Protein AF-A0A485N8M5-F1 (afdb_monomer_lite)

Organism: Lynx pardinus (NCBI:txid191816)

Foldseek 3Di:
DDDDPPQKAWQEKDKDFDDPPFGAIKIWTWIFDDPPPGTWIKIWIFTDGDPPCRPVVVRRRVRIDIDTDPDRDNYDDDDDPPPPPDPDDDPPDDPPDDDDD

InterPro domains:
  IPR029982 Kaptin [PTHR15435] (3-85)

Structure (mmCIF, N/CA/C/O backbone):
data_AF-A0A485N8M5-F1
#
_entry.id   AF-A0A485N8M5-F1
#
loop_
_atom_site.group_PDB
_atom_site.id
_atom_site.type_symbol
_atom_site.label_atom_id
_atom_site.label_alt_id
_atom_site.label_comp_id
_atom_site.label_asym_id
_atom_site.label_entity_id
_atom_site.label_seq_id
_atom_site.pdbx_PDB_ins_code
_atom_site.Cartn_x
_atom_site.Cartn_y
_atom_site.Cartn_z
_atom_site.occupancy
_atom_site.B_iso_or_equiv
_atom_site.auth_seq_id
_atom_site.auth_comp_id
_atom_site.auth_asym_id
_atom_site.auth_atom_id
_atom_site.pdbx_PDB_model_num
ATOM 1 N N . SER A 1 1 ? -14.735 4.550 -8.897 1.00 49.50 1 SER A N 1
ATOM 2 C CA . SER A 1 1 ? -14.122 3.365 -9.526 1.00 49.50 1 SER A CA 1
ATOM 3 C C . SER A 1 1 ? -12.626 3.428 -9.303 1.00 49.50 1 SER A C 1
ATOM 5 O O . SER A 1 1 ? -11.990 4.307 -9.870 1.00 49.50 1 SER A O 1
ATOM 7 N N . CYS A 1 2 ? -12.064 2.542 -8.484 1.00 60.88 2 CYS A N 1
ATOM 8 C CA . CYS A 1 2 ? -10.612 2.443 -8.337 1.00 60.88 2 CYS A CA 1
ATOM 9 C C . CYS A 1 2 ? -10.138 1.039 -8.745 1.00 60.88 2 CYS A C 1
ATOM 11 O O . CYS A 1 2 ? -9.803 0.235 -7.881 1.00 60.88 2 CYS A O 1
ATOM 13 N N . PRO A 1 3 ? -10.193 0.678 -10.040 1.00 67.94 3 PRO A N 1
ATOM 14 C CA . PRO A 1 3 ? -9.523 -0.520 -10.506 1.00 67.94 3 PRO A CA 1
ATOM 15 C C . PRO A 1 3 ? -8.052 -0.219 -10.804 1.00 67.94 3 PRO A C 1
ATOM 17 O O . PRO A 1 3 ? -7.690 0.890 -11.208 1.00 67.94 3 PRO A O 1
ATOM 20 N N . LEU A 1 4 ? -7.217 -1.239 -10.607 1.00 74.19 4 LEU A N 1
ATOM 21 C CA . LEU A 1 4 ? -5.842 -1.252 -11.091 1.00 74.19 4 LEU A CA 1
ATOM 22 C C . LEU A 1 4 ? -5.840 -1.020 -12.615 1.00 74.19 4 LEU A C 1
ATOM 24 O O . LEU A 1 4 ? -6.721 -1.546 -13.304 1.00 74.19 4 LEU A O 1
ATOM 28 N N . PRO A 1 5 ? -4.894 -0.233 -13.158 1.00 78.88 5 PRO A N 1
ATOM 29 C CA . PRO A 1 5 ? -4.727 -0.111 -14.602 1.00 78.88 5 PRO A CA 1
ATOM 30 C C . PRO A 1 5 ? -4.526 -1.485 -15.256 1.00 78.88 5 PRO A C 1
ATOM 32 O O . PRO A 1 5 ? -3.939 -2.378 -14.652 1.00 78.88 5 PRO A O 1
ATOM 35 N N . VAL A 1 6 ? -4.990 -1.642 -16.499 1.00 78.25 6 VAL A N 1
ATOM 36 C CA . VAL A 1 6 ? -4.899 -2.910 -17.252 1.00 78.25 6 VAL A CA 1
ATOM 37 C C . VAL A 1 6 ? -3.448 -3.381 -17.414 1.00 78.25 6 VAL A C 1
ATOM 39 O O . VAL A 1 6 ? -3.195 -4.579 -17.384 1.00 78.25 6 VAL A O 1
ATOM 42 N N . ASP A 1 7 ? -2.505 -2.439 -17.476 1.00 81.19 7 ASP A N 1
ATOM 43 C CA . ASP A 1 7 ? -1.072 -2.696 -17.662 1.00 81.19 7 ASP A CA 1
ATOM 44 C C . ASP A 1 7 ? -0.262 -2.430 -16.380 1.00 81.19 7 ASP A C 1
ATOM 46 O O . ASP A 1 7 ? 0.883 -1.980 -16.422 1.00 81.19 7 ASP A O 1
ATOM 50 N N . ALA A 1 8 ? -0.884 -2.626 -15.214 1.00 86.56 8 ALA A N 1
ATOM 51 C CA . ALA A 1 8 ? -0.223 -2.450 -13.929 1.00 86.56 8 ALA A CA 1
ATOM 52 C C . ALA A 1 8 ? 0.395 -3.758 -13.417 1.00 86.56 8 ALA A C 1
ATOM 54 O O . ALA A 1 8 ? -0.294 -4.768 -13.272 1.00 86.56 8 ALA A O 1
ATOM 55 N N . GLU A 1 9 ? 1.678 -3.722 -13.061 1.00 91.2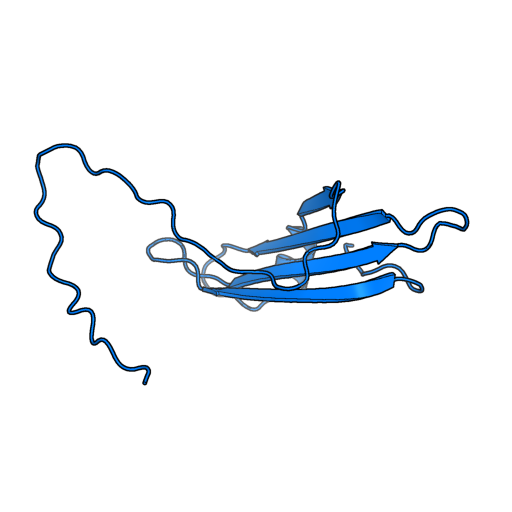5 9 GLU A N 1
ATOM 56 C CA . GLU A 1 9 ? 2.344 -4.823 -12.360 1.00 91.25 9 GLU A CA 1
ATOM 57 C C . GLU A 1 9 ? 2.138 -4.664 -10.852 1.00 91.25 9 GLU A C 1
ATOM 59 O O . GLU A 1 9 ? 2.568 -3.670 -10.271 1.00 91.25 9 GLU A O 1
ATOM 64 N N . ILE A 1 10 ? 1.495 -5.630 -10.195 1.00 92.12 10 ILE A N 1
ATOM 65 C CA . ILE A 1 10 ? 1.364 -5.620 -8.733 1.00 92.12 10 ILE A CA 1
ATOM 66 C C . ILE A 1 10 ? 2.692 -6.055 -8.118 1.00 92.12 10 ILE A C 1
ATOM 68 O O . ILE A 1 10 ? 3.168 -7.153 -8.394 1.00 92.12 10 ILE A O 1
ATOM 72 N N . VAL A 1 11 ? 3.248 -5.224 -7.239 1.00 93.44 11 VAL A N 1
ATOM 73 C CA . VAL A 1 11 ? 4.559 -5.478 -6.617 1.00 93.44 11 VAL A CA 1
ATOM 74 C C . VAL A 1 11 ? 4.478 -5.765 -5.124 1.00 93.44 11 VAL A C 1
ATOM 76 O O . VAL A 1 11 ? 5.355 -6.431 -4.584 1.00 93.44 11 VAL A O 1
ATOM 79 N N . SER A 1 12 ? 3.434 -5.297 -4.437 1.00 94.62 12 SER A N 1
ATOM 80 C CA . SER A 1 12 ? 3.217 -5.630 -3.028 1.00 94.62 12 SER A CA 1
ATOM 81 C C . SER A 1 12 ? 1.761 -5.465 -2.608 1.00 94.62 12 SER A C 1
ATOM 83 O O . SER A 1 12 ? 1.037 -4.613 -3.126 1.00 94.62 12 SER A O 1
ATOM 85 N N . ILE A 1 13 ? 1.338 -6.296 -1.655 1.00 94.00 13 ILE A N 1
ATOM 86 C CA . ILE A 1 13 ? 0.016 -6.258 -1.028 1.00 94.00 13 ILE A CA 1
ATOM 87 C C . ILE A 1 13 ? 0.207 -6.432 0.476 1.00 94.00 13 ILE A C 1
ATOM 89 O O . ILE A 1 13 ? 0.999 -7.272 0.899 1.00 94.00 13 ILE A O 1
ATOM 93 N N . ASP A 1 14 ? -0.535 -5.667 1.265 1.00 94.62 14 ASP A N 1
ATOM 94 C CA . ASP A 1 14 ? -0.694 -5.905 2.697 1.00 94.62 14 ASP A CA 1
ATOM 95 C C . ASP A 1 14 ? -2.136 -5.642 3.119 1.00 94.62 14 ASP A C 1
ATOM 97 O O . ASP A 1 14 ? -2.850 -4.831 2.519 1.00 94.62 14 ASP A O 1
ATOM 101 N N . THR A 1 15 ? -2.567 -6.349 4.156 1.00 90.81 15 THR A N 1
ATOM 102 C CA . THR A 1 15 ? -3.905 -6.210 4.718 1.00 90.81 15 THR A CA 1
ATOM 103 C C . THR A 1 15 ? -3.846 -6.278 6.226 1.00 90.81 15 THR A C 1
ATOM 105 O O . THR A 1 15 ? -3.227 -7.186 6.779 1.00 90.81 15 THR A O 1
ATOM 108 N N . PHE A 1 16 ? -4.579 -5.398 6.898 1.00 90.25 16 PHE A N 1
ATOM 109 C CA . PHE A 1 16 ? -4.722 -5.469 8.346 1.00 90.25 16 PHE A CA 1
ATOM 110 C C . PHE A 1 16 ? -6.139 -5.114 8.788 1.00 90.25 16 PHE A C 1
ATOM 112 O O . PHE A 1 16 ? -6.862 -4.354 8.135 1.00 90.25 16 PHE A O 1
ATOM 119 N N . ASN A 1 17 ? -6.529 -5.671 9.933 1.00 86.88 17 ASN A N 1
ATOM 120 C CA . ASN A 1 17 ? -7.775 -5.321 10.595 1.00 86.88 17 ASN A CA 1
ATOM 121 C C . ASN A 1 17 ? -7.557 -4.077 11.448 1.00 86.88 17 ASN A C 1
ATOM 123 O O . ASN A 1 17 ? -6.631 -4.025 12.257 1.00 86.88 17 ASN A O 1
ATOM 127 N N . LYS A 1 18 ? -8.440 -3.093 11.309 1.00 84.94 18 LYS A N 1
ATOM 128 C CA . LYS A 1 18 ? -8.448 -1.923 12.184 1.00 84.94 18 LYS A CA 1
ATOM 129 C C . LYS A 1 18 ? -8.726 -2.347 13.628 1.00 84.94 18 LYS A C 1
ATOM 131 O O . LYS A 1 18 ? -9.584 -3.196 13.889 1.00 84.94 18 LYS A O 1
ATOM 136 N N . SER A 1 19 ? -8.016 -1.727 14.564 1.00 82.12 19 SER A N 1
ATOM 137 C CA . SER A 1 19 ? -8.210 -1.957 15.990 1.00 82.12 19 SER A CA 1
ATOM 138 C C . SER A 1 19 ? -9.484 -1.271 16.520 1.00 82.12 19 SER A C 1
ATOM 140 O O . SER A 1 19 ? -9.932 -0.248 15.989 1.00 82.12 19 SER A O 1
ATOM 142 N N . PRO A 1 20 ? -10.110 -1.817 17.582 1.00 80.44 20 PRO A N 1
ATOM 143 C CA . PRO A 1 20 ? -11.306 -1.229 18.182 1.00 80.44 20 PRO A CA 1
ATOM 144 C C . PRO A 1 20 ? -11.129 0.250 18.591 1.00 80.44 20 PRO A C 1
ATOM 146 O O . PRO A 1 20 ? -10.043 0.645 19.009 1.00 80.44 20 PRO A O 1
ATOM 149 N N . PRO A 1 21 ? -12.196 1.078 18.537 1.00 74.31 21 PRO A N 1
ATOM 150 C CA . PRO A 1 21 ? -13.579 0.725 18.198 1.00 74.31 21 PRO A CA 1
ATOM 151 C C . PRO A 1 21 ? -13.845 0.671 16.689 1.00 74.31 21 PRO A C 1
ATOM 153 O O . PRO A 1 21 ? -14.903 0.196 16.278 1.00 74.31 21 PRO A O 1
ATOM 156 N N . LYS A 1 22 ? -12.903 1.148 15.865 1.00 73.56 22 LYS A N 1
ATOM 157 C CA . LYS A 1 22 ? -13.051 1.168 14.413 1.00 73.56 22 LYS A CA 1
ATOM 158 C C . LYS A 1 22 ? -12.800 -0.241 13.870 1.00 73.56 22 LYS A C 1
ATOM 160 O O . LYS A 1 22 ? -11.662 -0.628 13.694 1.00 73.56 22 LYS A O 1
ATOM 165 N N . ARG A 1 23 ? -13.848 -1.031 13.642 1.00 77.31 23 ARG A N 1
ATOM 166 C CA . ARG A 1 23 ? -13.766 -2.345 12.977 1.00 77.31 23 ARG A CA 1
ATOM 167 C C . ARG A 1 23 ? -13.657 -2.192 11.464 1.00 77.31 23 ARG A C 1
ATOM 169 O O . ARG A 1 23 ? -14.298 -1.323 10.902 1.00 77.31 23 ARG A O 1
ATOM 176 N N . GLY A 1 24 ? -12.894 -3.032 10.785 1.00 83.25 24 GLY A N 1
ATOM 177 C CA . GLY A 1 24 ? -12.883 -3.039 9.323 1.00 83.25 24 GLY A CA 1
ATOM 178 C C . GLY A 1 24 ? -11.548 -3.452 8.746 1.00 83.25 24 GLY A C 1
ATOM 179 O O . GLY A 1 24 ? -10.566 -3.588 9.475 1.00 83.25 24 GLY A O 1
ATOM 180 N N . LEU A 1 25 ? -11.530 -3.629 7.431 1.00 85.62 25 LEU A N 1
ATOM 181 C CA . LEU A 1 25 ? -10.354 -4.044 6.686 1.00 85.62 25 LEU A CA 1
ATOM 182 C C . LEU A 1 25 ? -9.676 -2.833 6.040 1.00 85.62 25 LEU A C 1
ATOM 184 O O . LEU A 1 25 ? -10.339 -1.941 5.501 1.00 85.62 25 LEU A O 1
ATOM 188 N N . VAL A 1 26 ? -8.348 -2.811 6.091 1.00 90.12 26 VAL A N 1
ATOM 189 C CA . VAL A 1 26 ? -7.524 -1.939 5.254 1.00 90.12 26 VAL A CA 1
ATOM 190 C C . VAL A 1 26 ? -6.701 -2.814 4.325 1.00 90.12 26 VAL A C 1
ATOM 192 O O . VAL A 1 26 ? -6.104 -3.793 4.768 1.00 90.12 26 VAL A O 1
ATOM 195 N N . VAL A 1 27 ? -6.675 -2.451 3.046 1.00 91.62 27 VAL A N 1
ATOM 196 C CA . VAL A 1 27 ? -5.909 -3.141 2.005 1.00 91.62 27 VAL A CA 1
ATOM 197 C C . VAL A 1 27 ? -4.982 -2.128 1.348 1.00 91.62 27 VAL A C 1
ATOM 199 O O . VAL A 1 27 ? -5.449 -1.136 0.790 1.00 91.62 27 VAL A O 1
ATOM 202 N N . GLY A 1 28 ? -3.678 -2.366 1.416 1.00 93.88 28 GLY A N 1
ATOM 203 C CA . GLY A 1 28 ? -2.668 -1.636 0.657 1.00 93.88 28 GLY A CA 1
ATOM 204 C C . GLY A 1 28 ? -2.242 -2.455 -0.556 1.00 93.88 28 GLY A C 1
ATOM 205 O O . GLY A 1 28 ? -1.860 -3.611 -0.401 1.00 93.88 28 GLY A O 1
ATOM 206 N N . ILE A 1 29 ? -2.301 -1.875 -1.753 1.00 93.69 29 ILE A N 1
ATOM 207 C CA . ILE A 1 29 ? -1.825 -2.502 -2.992 1.00 93.69 29 ILE A CA 1
ATOM 208 C C . ILE A 1 29 ? -0.871 -1.537 -3.676 1.00 93.69 29 ILE A C 1
ATOM 210 O O . ILE A 1 29 ? -1.294 -0.462 -4.105 1.00 93.69 29 ILE A O 1
ATOM 214 N N . THR A 1 30 ? 0.390 -1.932 -3.819 1.00 94.94 30 THR A N 1
ATOM 215 C CA . THR A 1 30 ? 1.336 -1.205 -4.662 1.00 94.94 30 THR A CA 1
ATOM 216 C C . THR A 1 30 ? 1.398 -1.834 -6.041 1.00 94.94 30 THR A C 1
ATOM 218 O O . THR A 1 30 ? 1.541 -3.052 -6.174 1.00 94.94 30 THR A O 1
ATOM 221 N N . PHE A 1 31 ? 1.362 -0.995 -7.067 1.00 93.69 31 PHE A N 1
ATOM 222 C CA . PHE A 1 31 ? 1.544 -1.405 -8.447 1.00 93.69 31 PHE A CA 1
ATOM 223 C C . PHE A 1 31 ? 2.454 -0.441 -9.204 1.00 93.69 31 PHE A C 1
ATOM 225 O O . PHE A 1 31 ? 2.500 0.749 -8.901 1.00 93.69 31 PHE A O 1
ATOM 232 N N . ILE A 1 32 ? 3.166 -0.945 -10.205 1.00 92.44 32 ILE A N 1
ATOM 233 C CA . ILE A 1 32 ? 3.920 -0.134 -11.158 1.00 92.44 32 ILE A CA 1
ATOM 234 C C . ILE A 1 32 ? 3.017 0.128 -12.356 1.00 92.44 32 ILE A C 1
ATOM 236 O O . ILE A 1 32 ? 2.515 -0.807 -12.979 1.00 92.44 32 ILE A O 1
ATOM 240 N N . LYS A 1 33 ? 2.804 1.404 -12.681 1.00 87.94 33 LYS A N 1
ATOM 241 C CA . LYS A 1 33 ? 2.130 1.805 -13.914 1.00 87.94 33 LYS A CA 1
ATOM 242 C C . LYS A 1 33 ? 3.176 1.975 -15.007 1.00 87.94 33 LYS A C 1
ATOM 244 O O . LYS A 1 33 ? 4.006 2.883 -14.908 1.00 87.94 33 LYS A O 1
ATOM 249 N N . ASP A 1 34 ? 3.116 1.143 -16.041 1.00 79.94 34 ASP A N 1
ATOM 250 C CA . ASP A 1 34 ? 3.953 1.349 -17.217 1.00 79.94 34 ASP A CA 1
ATOM 251 C C . ASP A 1 34 ? 3.497 2.622 -17.948 1.00 79.94 34 ASP A C 1
ATOM 253 O O . ASP A 1 34 ? 2.340 2.764 -18.352 1.00 79.94 34 ASP A O 1
ATOM 257 N N . SER A 1 35 ? 4.394 3.602 -18.031 1.00 71.88 35 SER A N 1
ATOM 258 C CA . SER A 1 35 ? 4.172 4.860 -18.749 1.00 71.88 35 SER A CA 1
ATOM 259 C C . SER A 1 35 ? 5.143 5.043 -19.921 1.00 71.88 35 SER A C 1
ATOM 261 O O . SER A 1 35 ? 5.202 6.124 -20.506 1.00 71.88 35 SER A O 1
ATOM 263 N N . GLY A 1 36 ? 5.875 3.986 -20.295 1.00 69.19 36 GLY A N 1
ATOM 264 C CA . GLY A 1 36 ? 6.788 3.957 -21.438 1.00 69.19 36 GLY A CA 1
ATOM 265 C C . GLY A 1 36 ? 8.254 4.193 -21.071 1.00 69.19 36 GLY A C 1
ATOM 266 O O . GLY A 1 36 ? 9.093 3.360 -21.396 1.00 69.19 36 GLY A O 1
ATOM 267 N N . ASP A 1 37 ? 8.582 5.293 -20.380 1.00 66.75 37 ASP A N 1
ATOM 268 C CA . ASP A 1 37 ? 9.993 5.655 -20.132 1.00 66.75 37 ASP A CA 1
ATOM 269 C C . ASP A 1 37 ? 10.524 5.182 -18.771 1.00 66.75 37 ASP A C 1
ATOM 271 O O . ASP A 1 37 ? 11.678 4.758 -18.664 1.00 66.75 37 ASP A O 1
ATOM 275 N N . LYS A 1 38 ? 9.700 5.249 -17.718 1.00 72.44 38 LYS A N 1
ATOM 276 C CA . LYS A 1 38 ? 9.974 4.702 -16.378 1.00 72.44 38 LYS A CA 1
ATOM 277 C C . LYS A 1 38 ? 8.641 4.340 -15.727 1.00 72.44 38 LYS A C 1
ATOM 279 O O . LYS A 1 38 ? 7.748 5.179 -15.652 1.00 72.44 38 LYS A O 1
ATOM 284 N N . GLY A 1 39 ? 8.491 3.100 -15.271 1.00 83.38 39 GLY A N 1
ATOM 285 C CA . GLY A 1 39 ? 7.315 2.710 -14.497 1.00 83.38 39 GLY A CA 1
ATOM 286 C C . GLY A 1 39 ? 7.264 3.480 -13.173 1.00 83.38 39 GLY A C 1
ATOM 287 O O . GLY A 1 39 ? 8.233 3.446 -12.415 1.00 83.38 39 GLY A O 1
ATOM 288 N N . SER A 1 40 ? 6.153 4.169 -12.898 1.00 89.50 40 SER A N 1
ATOM 289 C CA . SER A 1 40 ? 5.945 4.862 -11.616 1.00 89.50 40 SER A CA 1
ATOM 290 C C . SER A 1 40 ? 5.200 3.940 -10.647 1.00 89.50 40 SER A C 1
ATOM 292 O O . SER A 1 40 ? 4.136 3.425 -11.013 1.00 89.50 40 SER A O 1
ATOM 294 N N . PRO A 1 41 ? 5.714 3.721 -9.424 1.00 92.88 41 PRO A N 1
ATOM 295 C CA . PRO A 1 41 ? 5.004 2.970 -8.403 1.00 92.88 41 PRO A CA 1
ATOM 296 C C . PRO A 1 41 ? 3.900 3.822 -7.767 1.00 92.88 41 PRO A C 1
ATOM 298 O O . PRO A 1 41 ? 4.119 4.962 -7.359 1.00 92.88 41 PRO A O 1
ATOM 301 N N . PHE A 1 42 ? 2.714 3.241 -7.636 1.00 93.94 42 PHE A N 1
ATOM 302 C CA . PHE A 1 42 ? 1.565 3.824 -6.957 1.00 93.94 42 PHE A CA 1
ATOM 303 C C . PHE A 1 42 ? 1.060 2.874 -5.880 1.00 93.94 42 PHE A C 1
ATOM 305 O O . PHE A 1 42 ? 0.966 1.671 -6.105 1.00 93.94 42 PHE A O 1
ATOM 312 N N . LEU A 1 43 ? 0.685 3.424 -4.731 1.00 94.25 43 LEU A N 1
ATOM 313 C CA . LEU A 1 43 ? 0.036 2.726 -3.634 1.00 94.25 43 LEU A CA 1
ATOM 314 C C . LEU A 1 43 ? -1.439 3.119 -3.584 1.00 94.25 43 LEU A C 1
ATOM 316 O O . LEU A 1 43 ? -1.769 4.285 -3.365 1.00 94.25 43 LEU A O 1
ATOM 320 N N . ASN A 1 44 ? -2.322 2.139 -3.735 1.00 93.75 44 ASN A N 1
ATOM 321 C CA . ASN A 1 44 ? -3.731 2.285 -3.402 1.00 93.75 44 ASN A CA 1
ATOM 322 C C . ASN A 1 44 ? -3.978 1.773 -1.986 1.00 93.75 44 ASN A C 1
ATOM 324 O O . ASN A 1 44 ? -3.634 0.637 -1.666 1.00 93.75 44 ASN A O 1
ATOM 328 N N . ILE A 1 45 ? -4.611 2.598 -1.160 1.00 92.88 45 ILE A N 1
ATOM 329 C CA . ILE A 1 45 ? -5.073 2.242 0.177 1.00 92.88 45 ILE A CA 1
ATOM 330 C C . ILE A 1 45 ? -6.596 2.229 0.142 1.00 92.88 45 ILE A C 1
ATOM 332 O O . ILE A 1 45 ? -7.228 3.264 -0.060 1.00 92.88 45 ILE A O 1
ATOM 336 N N . TYR A 1 46 ? -7.178 1.057 0.354 1.00 91.56 46 TYR A N 1
ATOM 337 C CA . TYR A 1 46 ? -8.617 0.863 0.456 1.00 91.56 46 TYR A CA 1
ATOM 338 C C . TYR A 1 46 ? -8.996 0.654 1.911 1.00 91.56 46 TYR A C 1
ATOM 340 O O . TYR A 1 46 ? -8.335 -0.092 2.634 1.00 91.56 46 TYR A O 1
ATOM 348 N N . CYS A 1 47 ? -10.041 1.337 2.358 1.00 88.56 47 CYS A N 1
ATOM 349 C CA . CYS A 1 47 ? -10.356 1.428 3.773 1.00 88.56 47 CYS A CA 1
ATOM 350 C C . CYS A 1 47 ? -11.829 1.792 3.932 1.00 88.56 47 CYS A C 1
ATOM 352 O O . CYS A 1 47 ? -12.203 2.910 3.603 1.00 88.56 47 CYS A O 1
ATOM 354 N N . ASP A 1 48 ? -12.652 0.900 4.481 1.00 83.56 48 ASP A N 1
ATOM 355 C CA . ASP A 1 48 ? -14.039 1.237 4.821 1.00 83.56 48 ASP A CA 1
ATOM 356 C C . ASP A 1 48 ? -14.291 1.101 6.324 1.00 83.56 48 ASP A C 1
ATOM 358 O O . ASP A 1 48 ? -13.645 0.306 7.020 1.00 83.56 48 ASP A O 1
ATOM 362 N N . TYR A 1 49 ? -15.153 1.959 6.854 1.00 68.62 49 TYR A N 1
ATOM 363 C CA . TYR A 1 49 ? -15.641 1.877 8.224 1.00 68.62 49 TYR A CA 1
ATOM 364 C C . TYR A 1 49 ? -17.126 2.198 8.218 1.00 68.62 49 TYR A C 1
ATOM 366 O O . TYR A 1 49 ? -17.505 3.346 8.412 1.00 68.62 49 TYR A O 1
ATOM 374 N N . GLU A 1 50 ? -17.934 1.165 8.034 1.00 74.81 50 GLU A N 1
ATOM 375 C CA . GLU A 1 50 ? -19.368 1.200 8.277 1.00 74.81 50 GLU A CA 1
ATOM 376 C C . GLU A 1 50 ? -19.760 -0.126 8.958 1.00 74.81 50 GLU A C 1
ATOM 378 O O . GLU A 1 50 ? -19.384 -1.203 8.475 1.00 74.81 50 GLU A O 1
ATOM 383 N N . PRO A 1 51 ? -20.445 -0.088 10.120 1.00 75.25 51 PRO A N 1
ATOM 384 C CA . PRO A 1 51 ? -20.809 -1.299 10.848 1.00 75.25 51 PRO A CA 1
ATOM 385 C C . PRO A 1 51 ? -21.673 -2.242 10.002 1.00 75.25 51 PRO A C 1
ATOM 387 O O . PRO A 1 51 ? -22.765 -1.876 9.569 1.00 75.25 51 PRO A O 1
ATOM 390 N N . GLY A 1 52 ? -21.216 -3.479 9.816 1.00 77.69 52 GLY A N 1
ATOM 391 C CA . GLY A 1 52 ? -21.920 -4.498 9.032 1.00 77.69 52 GLY A CA 1
ATOM 392 C C . GLY A 1 52 ? -21.617 -4.493 7.530 1.00 77.69 52 GLY A C 1
ATOM 393 O O . GLY A 1 52 ? -22.119 -5.372 6.826 1.00 77.69 52 GLY A O 1
ATOM 394 N N . SER A 1 53 ? -20.800 -3.562 7.026 1.00 78.06 53 SER A N 1
ATOM 395 C CA . SER A 1 53 ? -20.333 -3.546 5.631 1.00 78.06 53 SER A CA 1
ATOM 396 C C . SER A 1 53 ? -18.813 -3.621 5.503 1.00 78.06 53 SER A C 1
ATOM 398 O O . SER A 1 53 ? -18.274 -3.331 4.438 1.00 78.06 53 SER A O 1
ATOM 400 N N . GLU A 1 54 ? -18.115 -4.077 6.545 1.00 77.12 54 GLU A N 1
ATOM 401 C CA . GLU A 1 54 ? -16.649 -4.121 6.626 1.00 77.12 54 GLU A CA 1
ATOM 402 C C . GLU A 1 54 ? -15.974 -4.943 5.511 1.00 77.12 54 GLU A C 1
ATOM 404 O O . GLU A 1 54 ? -14.774 -4.804 5.287 1.00 77.12 54 GLU A O 1
ATOM 409 N N . TYR A 1 55 ? -16.744 -5.792 4.824 1.00 77.94 55 TYR A N 1
ATOM 410 C CA . TYR A 1 55 ? -16.305 -6.662 3.729 1.00 77.94 55 TYR A CA 1
ATOM 411 C C . TYR A 1 55 ? -17.027 -6.374 2.404 1.00 77.94 55 TYR A C 1
ATOM 413 O O . TYR A 1 55 ? -16.904 -7.143 1.450 1.00 77.94 55 TYR A O 1
ATOM 421 N N . ASN A 1 56 ? -17.803 -5.288 2.329 1.00 85.56 56 ASN A N 1
ATOM 422 C CA . ASN A 1 56 ? -18.444 -4.876 1.088 1.00 85.56 56 ASN A CA 1
ATOM 423 C C . ASN A 1 56 ? -17.385 -4.286 0.144 1.00 85.56 56 ASN A C 1
ATOM 425 O O . ASN A 1 56 ? -16.930 -3.158 0.327 1.00 85.56 56 ASN A O 1
ATOM 429 N N . LEU A 1 57 ? -17.000 -5.060 -0.873 1.00 82.12 57 LEU A N 1
ATOM 430 C CA . LEU A 1 57 ? -15.961 -4.675 -1.831 1.00 82.12 57 LEU A CA 1
ATOM 431 C C . LEU A 1 57 ? -16.295 -3.383 -2.587 1.00 82.12 57 LEU A C 1
ATOM 433 O O . LEU A 1 57 ? -15.381 -2.61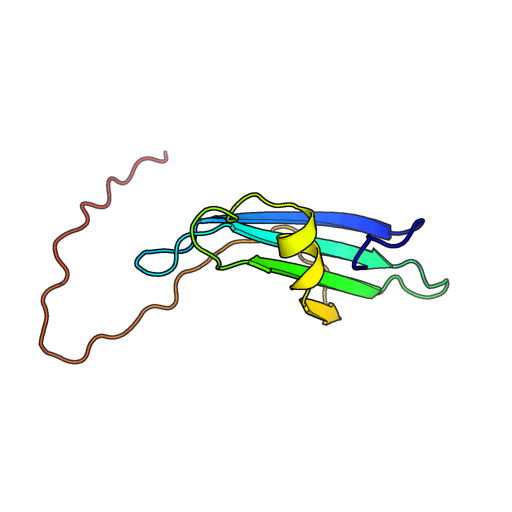5 -2.883 1.00 82.12 57 LEU A O 1
ATOM 437 N N . ASP A 1 58 ? -17.574 -3.110 -2.856 1.00 84.62 58 ASP A N 1
ATOM 438 C CA . ASP A 1 58 ? -17.989 -1.878 -3.531 1.00 84.62 58 ASP A CA 1
ATOM 439 C C . ASP A 1 58 ? -17.769 -0.656 -2.632 1.00 84.62 58 ASP A C 1
ATOM 441 O O . ASP A 1 58 ? -17.235 0.355 -3.092 1.00 84.62 58 ASP A O 1
ATOM 445 N N . SER A 1 59 ? -18.108 -0.760 -1.343 1.00 83.25 59 SER A N 1
ATOM 446 C CA . SER A 1 59 ? -17.853 0.300 -0.357 1.00 83.25 59 SER A CA 1
ATOM 447 C C . SER A 1 59 ? -16.352 0.517 -0.134 1.00 83.25 59 SER A C 1
ATOM 449 O O . SER A 1 59 ? -15.866 1.649 -0.156 1.00 83.25 59 SER A O 1
ATOM 451 N N . ILE A 1 60 ? -15.582 -0.569 -0.021 1.00 83.75 60 ILE A N 1
ATOM 452 C CA . ILE A 1 60 ? -14.118 -0.530 0.120 1.00 83.75 60 ILE A CA 1
ATOM 453 C C . ILE A 1 60 ? -13.463 0.150 -1.092 1.00 83.75 60 ILE A C 1
ATOM 455 O O . ILE A 1 60 ? -12.574 0.990 -0.931 1.00 83.75 60 ILE A O 1
ATOM 459 N N . ALA A 1 61 ? -13.922 -0.166 -2.306 1.00 83.38 61 ALA A N 1
ATOM 460 C CA . ALA A 1 61 ? -13.398 0.404 -3.546 1.00 83.38 61 ALA A CA 1
ATOM 461 C C . ALA A 1 61 ? -13.756 1.890 -3.741 1.00 83.38 61 ALA A C 1
ATOM 463 O O . ALA A 1 61 ? -13.060 2.593 -4.484 1.00 83.38 61 ALA A O 1
ATOM 464 N N . GLN A 1 62 ? -14.828 2.380 -3.106 1.00 83.88 62 GLN A N 1
ATOM 465 C CA . GLN A 1 62 ? -15.195 3.802 -3.116 1.00 83.88 62 GLN A CA 1
ATOM 466 C C . GLN A 1 62 ? -14.243 4.650 -2.265 1.00 83.88 62 GLN A C 1
ATOM 468 O O . GLN A 1 62 ? -13.944 5.782 -2.640 1.00 83.88 62 GLN A O 1
ATOM 473 N N . SER A 1 63 ? -13.699 4.083 -1.189 1.00 85.56 63 SER A N 1
ATOM 474 C CA . SER A 1 63 ? -12.781 4.755 -0.258 1.00 85.56 63 SER A CA 1
ATOM 475 C C . SER A 1 63 ? -11.300 4.596 -0.634 1.00 85.56 63 SER A C 1
ATOM 477 O O . SER A 1 63 ? -10.427 4.529 0.231 1.00 85.56 63 SER A O 1
ATOM 479 N N . CYS A 1 64 ? -11.006 4.507 -1.932 1.00 89.88 64 CYS A N 1
ATOM 480 C CA . CYS A 1 64 ? -9.651 4.339 -2.451 1.00 89.88 64 CYS A CA 1
ATOM 481 C C . CYS A 1 64 ? -8.838 5.636 -2.338 1.00 89.88 64 CYS A C 1
ATOM 483 O O . CYS A 1 64 ? -9.187 6.651 -2.945 1.00 89.88 64 CYS A O 1
ATOM 485 N N . LEU A 1 65 ? -7.710 5.582 -1.633 1.00 91.88 65 LEU A N 1
ATOM 486 C CA . LEU A 1 65 ? -6.674 6.609 -1.657 1.00 91.88 65 LEU A CA 1
ATOM 487 C C . LEU A 1 65 ? -5.526 6.145 -2.557 1.00 91.88 65 LEU A C 1
ATOM 489 O O . LEU A 1 65 ? -4.877 5.154 -2.249 1.00 91.88 65 LEU A O 1
ATOM 493 N N . ASN A 1 66 ? -5.259 6.871 -3.640 1.00 93.31 66 ASN A N 1
ATOM 494 C CA . ASN A 1 66 ? -4.136 6.613 -4.543 1.00 93.31 66 ASN A CA 1
ATOM 495 C C . ASN A 1 66 ? -2.973 7.570 -4.236 1.00 93.31 66 ASN A C 1
ATOM 497 O O . ASN A 1 66 ? -3.175 8.782 -4.158 1.00 93.31 66 ASN A O 1
ATOM 501 N N . LEU A 1 67 ? -1.767 7.028 -4.070 1.00 93.56 67 LEU A N 1
ATOM 502 C CA . LEU A 1 67 ? -0.550 7.771 -3.751 1.00 93.56 67 LEU A CA 1
ATOM 503 C C . LEU A 1 67 ? 0.587 7.365 -4.692 1.00 93.56 67 LEU A C 1
ATOM 505 O O . LEU A 1 67 ? 0.884 6.183 -4.815 1.00 93.56 67 LEU A O 1
ATOM 509 N N . GLU A 1 68 ? 1.259 8.329 -5.318 1.00 93.88 68 GLU A N 1
ATOM 510 C CA . GLU A 1 68 ? 2.500 8.071 -6.058 1.00 93.88 68 GLU A CA 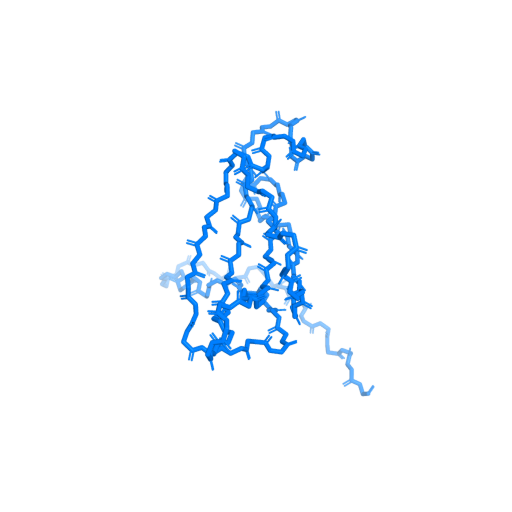1
ATOM 511 C C . GLU A 1 68 ? 3.680 7.922 -5.090 1.00 93.88 68 GLU A C 1
ATOM 513 O O . GLU A 1 68 ? 3.845 8.722 -4.162 1.00 93.88 68 GLU A O 1
ATOM 518 N N . LEU A 1 69 ? 4.506 6.900 -5.299 1.00 93.25 69 LEU A N 1
ATOM 519 C CA . LEU A 1 69 ? 5.697 6.640 -4.500 1.00 93.25 69 LEU A CA 1
ATOM 520 C C . LEU A 1 69 ? 6.958 7.060 -5.263 1.00 93.25 69 LEU A C 1
ATOM 522 O O . LEU A 1 69 ? 7.053 6.936 -6.479 1.00 93.25 69 LEU A O 1
ATOM 526 N N . GLN A 1 70 ? 7.976 7.502 -4.526 1.00 92.75 70 GLN A N 1
ATOM 527 C CA . GLN A 1 70 ? 9.300 7.826 -5.085 1.00 92.75 70 GLN A CA 1
ATOM 528 C C . GLN A 1 70 ? 10.241 6.605 -5.121 1.00 92.75 70 GLN A C 1
ATOM 530 O O . GLN A 1 70 ? 11.410 6.728 -5.482 1.00 92.75 70 GLN A O 1
ATOM 535 N N . PHE A 1 71 ? 9.749 5.433 -4.707 1.00 91.69 71 PHE A N 1
ATOM 536 C CA . PHE A 1 71 ? 10.480 4.168 -4.649 1.00 91.69 71 PHE A CA 1
ATOM 537 C C . PHE A 1 71 ? 9.520 2.983 -4.824 1.00 91.69 71 PHE A C 1
ATOM 539 O O . PHE A 1 71 ? 8.321 3.116 -4.582 1.00 91.69 71 PHE A O 1
ATOM 546 N N . THR A 1 72 ? 10.051 1.816 -5.193 1.00 91.00 72 THR A N 1
ATOM 547 C CA . THR A 1 72 ? 9.279 0.567 -5.285 1.00 91.00 72 THR A CA 1
ATOM 548 C C . THR A 1 72 ? 9.395 -0.221 -3.973 1.00 91.00 72 THR A C 1
ATOM 550 O O . THR A 1 72 ? 10.481 -0.720 -3.672 1.00 91.00 72 THR A O 1
ATOM 553 N N . PRO A 1 73 ? 8.327 -0.340 -3.160 1.00 90.88 73 PRO A N 1
ATOM 554 C CA . PRO A 1 73 ? 8.337 -1.170 -1.959 1.00 90.88 73 PRO A CA 1
ATOM 555 C C . PRO A 1 73 ? 8.299 -2.661 -2.320 1.00 90.88 73 PRO A C 1
ATOM 557 O O . PRO A 1 73 ? 7.405 -3.104 -3.039 1.00 90.88 73 PRO A O 1
ATOM 560 N N . PHE A 1 74 ? 9.230 -3.441 -1.765 1.00 85.56 74 PHE A N 1
ATOM 561 C CA . PHE A 1 74 ? 9.260 -4.904 -1.921 1.00 85.56 74 PHE A CA 1
ATOM 562 C C . PHE A 1 74 ? 8.255 -5.627 -1.018 1.00 85.56 74 PHE A C 1
ATOM 564 O O . PHE A 1 74 ? 7.739 -6.678 -1.377 1.00 85.56 74 PHE A O 1
ATOM 571 N N . GLN A 1 75 ? 7.970 -5.064 0.156 1.00 89.88 75 GLN A N 1
ATOM 572 C CA . GLN A 1 75 ? 6.991 -5.591 1.098 1.00 89.88 75 GLN A CA 1
ATOM 573 C C . GLN A 1 75 ? 6.283 -4.419 1.771 1.00 89.88 75 GLN A C 1
ATOM 575 O O . GLN A 1 75 ? 6.920 -3.447 2.181 1.00 89.88 75 GLN A O 1
ATOM 580 N N . LEU A 1 76 ? 4.960 -4.512 1.861 1.00 92.06 76 LEU A N 1
ATOM 581 C CA . LEU A 1 76 ? 4.161 -3.617 2.681 1.00 92.06 76 LEU A CA 1
ATOM 582 C C . LEU A 1 76 ? 4.039 -4.230 4.078 1.00 92.06 76 LEU A C 1
ATOM 584 O O . LEU A 1 76 ? 3.853 -5.438 4.215 1.00 92.06 76 LEU A O 1
ATOM 588 N N . CYS A 1 77 ? 4.160 -3.390 5.101 1.00 89.56 77 CYS A N 1
ATOM 589 C CA . CYS A 1 77 ? 3.967 -3.780 6.490 1.00 89.56 77 CYS A CA 1
ATOM 590 C C . CYS A 1 77 ? 3.067 -2.753 7.171 1.00 89.56 77 CYS A C 1
ATOM 592 O O . CYS A 1 77 ? 3.277 -1.543 7.026 1.00 89.56 77 CYS A O 1
ATOM 594 N N . HIS A 1 78 ? 2.124 -3.229 7.975 1.00 88.06 78 HIS A N 1
ATOM 595 C CA . HIS A 1 78 ? 1.354 -2.384 8.869 1.00 88.06 78 HIS A CA 1
ATOM 596 C C . HIS A 1 78 ? 2.079 -2.190 10.205 1.00 88.06 78 HIS A C 1
ATOM 598 O O . HIS A 1 78 ? 2.538 -3.145 10.829 1.00 88.06 78 HIS A O 1
ATOM 604 N N . ALA A 1 79 ? 2.141 -0.942 10.664 1.00 84.12 79 ALA A N 1
ATOM 605 C CA . ALA A 1 79 ? 2.594 -0.598 12.000 1.00 84.12 79 ALA A CA 1
ATOM 606 C C . ALA A 1 79 ? 1.531 0.260 12.684 1.00 84.12 79 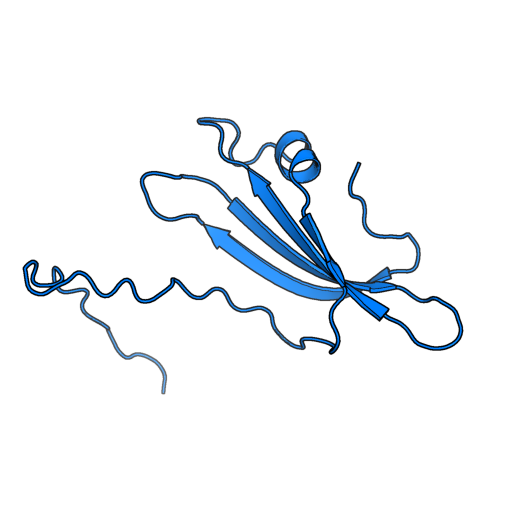ALA A C 1
ATOM 608 O O . ALA A 1 79 ? 1.080 1.267 12.128 1.00 84.12 79 ALA A O 1
ATOM 609 N N . GLU A 1 80 ? 1.162 -0.114 13.906 1.00 73.44 80 GLU A N 1
ATOM 610 C CA . GLU A 1 80 ? 0.381 0.773 14.756 1.00 73.44 80 GLU A CA 1
ATOM 611 C C . GLU A 1 80 ? 1.298 1.898 15.264 1.00 73.44 80 GLU A C 1
ATOM 613 O O . GLU A 1 80 ? 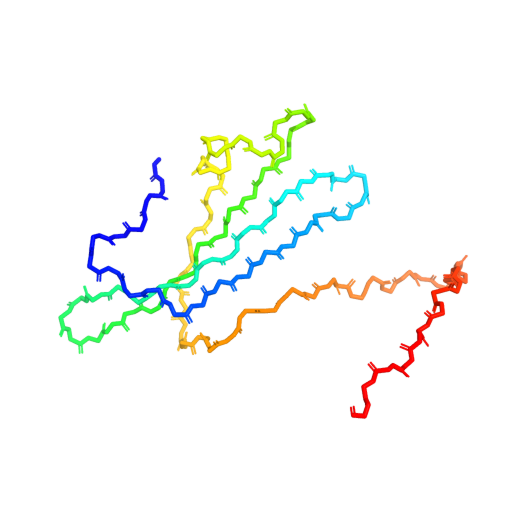2.407 1.624 15.738 1.00 73.44 80 GLU A O 1
ATOM 618 N N . PRO A 1 81 ? 0.886 3.176 15.166 1.00 71.38 81 PRO A N 1
ATOM 619 C CA . PRO A 1 81 ? 1.665 4.258 15.743 1.00 71.38 81 PRO A CA 1
ATOM 620 C C . PRO A 1 81 ? 1.791 4.025 17.249 1.00 71.38 81 PRO A C 1
ATOM 622 O O . PRO A 1 81 ? 0.795 3.787 17.933 1.00 71.38 81 PRO A O 1
ATOM 625 N N . LEU A 1 82 ? 3.016 4.120 17.774 1.00 71.19 82 LEU A N 1
ATOM 626 C CA . LEU A 1 82 ? 3.252 4.085 19.212 1.00 71.19 82 LEU A CA 1
ATOM 627 C C . LEU A 1 82 ? 2.615 5.337 19.825 1.00 71.19 82 LEU A C 1
ATOM 629 O O . LEU A 1 82 ? 3.224 6.406 19.895 1.00 71.19 82 LEU A O 1
ATOM 633 N N . CYS A 1 83 ? 1.359 5.227 20.240 1.00 61.59 83 CYS A N 1
ATOM 634 C CA . CYS A 1 83 ? 0.714 6.259 21.028 1.00 61.59 83 CYS A CA 1
ATOM 635 C C . CYS A 1 83 ? 1.435 6.313 22.377 1.00 61.59 83 CYS A C 1
ATOM 637 O O . CYS A 1 83 ? 1.160 5.500 23.260 1.00 61.59 83 CYS A O 1
ATOM 639 N N . PHE A 1 84 ? 2.346 7.277 22.549 1.00 49.00 84 PHE A N 1
ATOM 640 C CA . PHE A 1 84 ? 2.796 7.696 23.872 1.00 49.00 84 PHE A CA 1
ATOM 641 C C . PHE A 1 84 ? 1.571 8.223 24.621 1.00 49.00 84 PHE A C 1
ATOM 643 O O . PHE A 1 84 ? 1.220 9.400 24.539 1.00 49.00 84 PHE A O 1
ATOM 650 N N . GLN A 1 85 ? 0.879 7.335 25.333 1.00 52.53 85 GLN A N 1
ATOM 651 C CA . GLN A 1 85 ? -0.009 7.760 26.398 1.00 52.53 85 GLN A CA 1
ATOM 652 C C . GLN A 1 85 ? 0.891 8.488 27.394 1.00 52.53 85 GLN A C 1
ATOM 654 O O . GLN A 1 85 ? 1.879 7.924 27.866 1.00 52.53 85 GLN A O 1
ATOM 659 N N . GLY A 1 86 ? 0.607 9.769 27.643 1.00 49.53 86 GLY A N 1
ATOM 660 C CA . GLY A 1 86 ? 1.298 10.542 28.671 1.00 49.53 86 GLY A CA 1
ATOM 661 C C . GLY A 1 86 ? 1.327 9.791 30.013 1.00 49.53 86 GLY A C 1
ATOM 662 O O . GLY A 1 86 ? 0.601 8.810 30.195 1.00 49.53 86 GLY A O 1
ATOM 663 N N . PRO A 1 87 ? 2.159 10.226 30.968 1.00 48.91 87 PRO A N 1
ATOM 664 C CA . PRO A 1 87 ? 2.397 9.487 32.203 1.00 48.91 87 PRO A CA 1
ATOM 665 C C . PRO A 1 87 ? 1.076 9.348 32.972 1.00 48.91 87 PRO A C 1
ATOM 667 O O . PRO A 1 87 ? 0.582 10.321 33.535 1.00 48.91 87 PRO A O 1
ATOM 670 N N . GLY A 1 88 ? 0.456 8.164 32.948 1.00 52.06 88 GLY A N 1
ATOM 671 C CA . GLY A 1 88 ? -0.848 7.992 33.592 1.00 52.06 88 GLY A CA 1
ATOM 672 C C . GLY A 1 88 ? -1.620 6.698 33.344 1.00 52.06 88 GLY A C 1
ATOM 673 O O . GLY A 1 88 ? -2.619 6.487 34.027 1.00 52.06 88 GLY A O 1
ATOM 674 N N . ARG A 1 89 ? -1.206 5.810 32.435 1.00 46.28 89 ARG A N 1
ATOM 675 C CA . ARG A 1 89 ? -1.774 4.455 32.358 1.00 46.28 89 ARG A CA 1
ATOM 676 C C . ARG A 1 89 ? -0.672 3.446 32.089 1.00 46.28 89 ARG A C 1
ATOM 678 O O . ARG A 1 89 ? -0.040 3.493 31.039 1.00 46.28 89 ARG A O 1
ATOM 685 N N . GLU A 1 90 ? -0.444 2.556 33.050 1.00 43.84 90 GLU A N 1
ATOM 686 C CA . GLU A 1 90 ? 0.320 1.337 32.804 1.00 43.84 90 GLU A CA 1
ATOM 687 C C . GLU A 1 90 ? -0.317 0.606 31.611 1.00 43.84 90 GLU A C 1
ATOM 689 O O . GLU A 1 90 ? -1.541 0.418 31.602 1.00 43.84 90 GLU A O 1
ATOM 694 N N . PRO A 1 91 ? 0.456 0.224 30.581 1.00 46.78 91 PRO A N 1
ATOM 695 C CA . PRO A 1 91 ? -0.070 -0.646 29.548 1.00 46.78 91 PRO A CA 1
ATOM 696 C C . PRO A 1 91 ? -0.431 -1.974 30.215 1.00 46.78 91 PRO A C 1
ATOM 698 O O . PRO A 1 91 ? 0.417 -2.614 30.837 1.00 46.78 91 PRO A O 1
ATOM 701 N N . ALA A 1 92 ? -1.702 -2.374 30.112 1.00 47.78 92 ALA A N 1
ATOM 702 C CA . ALA A 1 92 ? -2.111 -3.725 30.464 1.00 47.78 92 ALA A CA 1
ATOM 703 C C . ALA A 1 92 ? -1.201 -4.683 29.691 1.00 47.78 92 ALA A C 1
ATOM 705 O O . ALA A 1 92 ? -1.122 -4.599 28.465 1.00 47.78 92 ALA A O 1
ATOM 706 N N . GLY A 1 93 ? -0.449 -5.505 30.423 1.00 44.12 93 GLY A N 1
ATOM 707 C CA . GLY A 1 93 ? 0.597 -6.344 29.864 1.00 44.12 93 GLY A CA 1
ATOM 708 C C . GLY A 1 93 ? 0.081 -7.167 28.691 1.00 44.12 93 GLY A C 1
ATOM 709 O O . GLY A 1 93 ? -0.668 -8.121 28.874 1.00 44.12 93 GLY A O 1
ATOM 710 N N . HIS A 1 94 ? 0.512 -6.817 27.483 1.00 46.72 94 HIS A N 1
ATOM 711 C CA . HIS A 1 94 ? 0.615 -7.793 26.417 1.00 46.72 94 HIS A CA 1
ATOM 712 C C . HIS A 1 94 ? 1.901 -8.568 26.674 1.00 46.72 94 HIS A C 1
ATOM 714 O O . HIS A 1 94 ? 3.005 -8.041 26.540 1.00 46.72 94 HIS A O 1
ATOM 720 N N . SER A 1 95 ? 1.739 -9.820 27.101 1.00 44.28 95 SER A N 1
ATOM 721 C CA . SER A 1 95 ? 2.793 -10.821 27.065 1.00 44.28 95 SER A CA 1
ATOM 722 C C . SER A 1 95 ? 3.269 -10.945 25.621 1.00 44.28 95 SER A C 1
ATOM 724 O O . SER A 1 95 ? 2.585 -11.525 24.779 1.00 44.28 95 SER A O 1
ATOM 726 N N . VAL A 1 96 ? 4.425 -10.364 25.322 1.00 45.56 96 VAL A N 1
ATOM 727 C CA . VAL A 1 96 ? 5.152 -10.682 24.100 1.00 45.56 96 VAL A CA 1
ATOM 728 C C . VAL A 1 96 ? 5.758 -12.061 24.331 1.00 45.56 96 VAL A C 1
ATOM 730 O O . VAL A 1 96 ? 6.720 -12.188 25.083 1.00 45.56 96 VAL A O 1
ATOM 733 N N . SER A 1 97 ? 5.164 -13.098 23.744 1.00 39.12 97 SER A N 1
ATOM 734 C CA . SER A 1 97 ? 5.865 -14.366 23.541 1.00 39.12 97 SER A CA 1
ATOM 735 C C . SER A 1 97 ? 6.905 -14.144 22.440 1.00 39.12 97 SER A C 1
ATOM 737 O O . SER A 1 97 ? 6.514 -13.763 21.334 1.00 39.12 97 SER A O 1
ATOM 739 N N . PRO A 1 98 ? 8.209 -14.339 22.691 1.00 48.12 98 PRO A N 1
ATOM 740 C CA . PRO A 1 98 ? 9.186 -14.406 21.624 1.00 48.12 98 PRO A CA 1
ATOM 741 C C . PRO A 1 98 ? 9.217 -15.850 21.118 1.00 48.12 98 PRO A C 1
ATOM 743 O O . PRO A 1 98 ? 9.801 -16.714 21.759 1.00 48.12 98 PRO A O 1
ATOM 746 N N . GLU A 1 99 ? 8.586 -16.120 19.981 1.00 48.97 99 GLU A N 1
ATOM 747 C CA . GLU A 1 99 ? 8.887 -17.325 19.204 1.00 48.97 99 GLU A CA 1
ATOM 748 C C . GLU A 1 99 ? 9.180 -16.919 17.762 1.00 48.97 99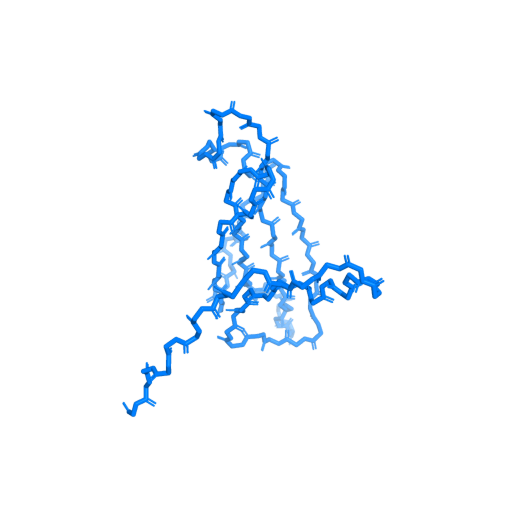 GLU A C 1
ATOM 750 O O . GLU A 1 99 ? 8.280 -16.741 16.944 1.00 48.97 99 GLU A O 1
ATOM 755 N N . TRP A 1 100 ? 10.469 -16.734 17.485 1.00 40.69 100 TRP A N 1
ATOM 756 C CA . TRP A 1 100 ? 11.100 -17.210 16.259 1.00 40.69 100 TRP A CA 1
ATOM 757 C C . TRP A 1 100 ? 12.602 -17.407 16.541 1.00 40.69 100 TRP A C 1
ATOM 759 O O . TRP A 1 100 ? 13.348 -16.448 16.729 1.00 40.69 100 TRP A O 1
ATOM 769 N N . GLU A 1 101 ? 13.007 -18.673 16.654 1.00 37.53 101 GLU A N 1
ATOM 770 C CA . GLU A 1 101 ? 14.302 -19.163 16.159 1.00 37.53 101 GLU A CA 1
ATOM 771 C C . GLU A 1 101 ? 14.092 -19.659 14.724 1.00 37.53 101 GLU A C 1
ATOM 773 O O . GLU A 1 101 ? 12.990 -20.198 14.452 1.00 37.53 101 GLU A O 1
#

Sequence (101 aa):
SCPLPVDAEIVSIDTFNKSPPKRGLVVGITFIKDSGDKGSPFLNIYCDYEPGSEYNLDSIAQSCLNLELQFTPFQLCHAEPLCFQGPGREPAGHSVSPEWE

Secondary structure (DSSP, 8-state):
--PPPTTEEEEEEEEEEPPTTS--EEEEEEEEE--SSSPEEEEEEEE---TT-TT-HHHHHHTPEEEE-SS--S------------TT-PPP---------

pLDDT: mean 77.35, std 16.91, range [37.53, 94.94]

Radius of gyration: 17.47 Å; chains: 1; bounding box: 36×30×55 Å